Protein AF-A0A959XVG8-F1 (afdb_monomer)

pLDDT: mean 90.57, std 12.43, range [44.44, 98.5]

Sequence (45 aa):
MLGGELPRGKRKLVDAWIELHQDELMANWQLAISGQRVFSIEPLK

Secondary structure (DSSP, 8-state):
----PPPHHHHHHHHHHHHHTHHHHHHHHHHHHTTPPP-PPPPP-

Radius of gyration: 12.88 Å; Cα contacts (8 Å, |Δi|>4): 15; chains: 1; bounding box: 22×23×31 Å

Solvent-accessible surface area (backbone atoms only — not comparable to full-atom values): 2984 Å² total; per-residue (Å²): 134,94,85,79,83,70,56,75,80,56,41,58,55,52,52,54,50,46,65,77,40,43,68,59,53,51,52,34,48,55,27,49,78,70,74,40,87,63,78,93,73,90,75,90,132

Foldseek 3Di:
DDDDDDDPVVVVLVVVLCVVCVVLVVVQVVCVVVVHDRDDDDDRD

Mean predicted aligned error: 4.74 Å

Structure (mmCIF, N/CA/C/O backbone):
data_AF-A0A959XVG8-F1
#
_entry.id   AF-A0A959XVG8-F1
#
loop_
_atom_site.group_PDB
_atom_site.id
_atom_site.type_symbol
_atom_site.label_atom_id
_atom_site.label_alt_id
_atom_site.label_comp_id
_atom_site.label_asym_id
_atom_site.label_entity_id
_atom_site.label_seq_id
_atom_site.pdbx_PDB_ins_code
_atom_site.Cartn_x
_atom_site.Cartn_y
_atom_site.Cartn_z
_atom_site.occupancy
_atom_site.B_iso_or_equiv
_atom_site.auth_seq_id
_atom_site.auth_comp_id
_atom_site.auth_asym_id
_atom_site.auth_atom_id
_atom_site.pdbx_PDB_model_num
ATOM 1 N N . MET A 1 1 ? -15.640 -14.258 -13.547 1.00 44.44 1 MET A N 1
ATOM 2 C CA . MET A 1 1 ? -14.171 -14.229 -13.384 1.00 44.44 1 MET A CA 1
ATOM 3 C C . MET A 1 1 ? -13.699 -12.899 -13.954 1.00 44.44 1 MET A C 1
ATOM 5 O O . MET A 1 1 ? -13.905 -12.672 -15.137 1.00 44.44 1 MET A O 1
ATOM 9 N N . LEU A 1 2 ? -13.219 -11.970 -13.124 1.00 51.25 2 LEU A N 1
ATOM 10 C CA . LEU A 1 2 ? -12.756 -10.657 -13.593 1.00 51.25 2 LEU A CA 1
ATOM 11 C C . LEU A 1 2 ? -11.276 -10.791 -13.979 1.00 51.25 2 LEU A C 1
ATOM 13 O O . LEU A 1 2 ? -10.405 -10.682 -13.125 1.00 51.25 2 LEU A O 1
ATOM 17 N N . GLY A 1 3 ? -11.004 -11.139 -15.237 1.00 61.97 3 GLY A N 1
ATOM 18 C CA . GLY A 1 3 ? -9.647 -11.310 -15.760 1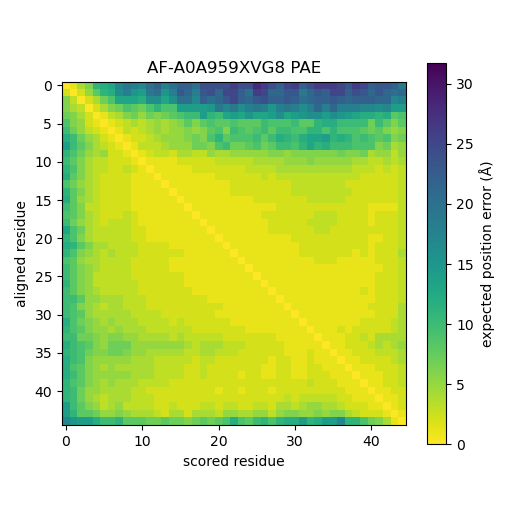.00 61.97 3 GLY A CA 1
ATOM 19 C C . GLY A 1 3 ? -9.243 -10.122 -16.623 1.00 61.97 3 GLY A C 1
ATOM 20 O O . GLY A 1 3 ? -9.685 -10.020 -17.763 1.00 61.97 3 GLY A O 1
ATOM 21 N N . GLY A 1 4 ? -8.413 -9.234 -16.079 1.00 73.56 4 GLY A N 1
ATOM 22 C CA . GLY A 1 4 ? -7.726 -8.187 -16.832 1.00 73.56 4 GLY A CA 1
ATOM 23 C C . GLY A 1 4 ? -6.222 -8.317 -16.620 1.00 73.56 4 GLY A C 1
ATOM 24 O O . GLY A 1 4 ? -5.761 -8.371 -15.482 1.00 73.56 4 GLY A O 1
ATOM 25 N N . GLU A 1 5 ? -5.450 -8.387 -17.702 1.00 77.75 5 GLU A N 1
ATOM 26 C CA . GLU A 1 5 ? -3.992 -8.412 -17.615 1.00 77.75 5 GLU A CA 1
ATOM 27 C C . GLU A 1 5 ? -3.428 -6.993 -17.686 1.00 77.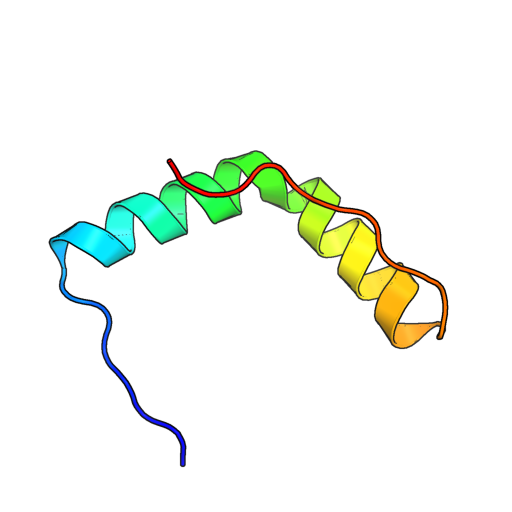75 5 GLU A C 1
ATOM 29 O O . GLU A 1 5 ? -3.699 -6.238 -18.621 1.00 77.75 5 GLU A O 1
ATOM 34 N N . LEU A 1 6 ? -2.598 -6.628 -16.706 1.00 81.62 6 LEU A N 1
ATOM 35 C CA . LEU A 1 6 ? -1.828 -5.393 -16.785 1.00 81.62 6 LEU A CA 1
ATOM 36 C C . LEU A 1 6 ? -0.763 -5.516 -17.887 1.00 81.62 6 LEU A C 1
ATOM 38 O O . LEU A 1 6 ? 0.015 -6.482 -17.865 1.00 81.62 6 LEU A O 1
ATOM 42 N N . PRO A 1 7 ? -0.655 -4.525 -18.797 1.00 86.06 7 PRO A N 1
ATOM 43 C CA . PRO A 1 7 ? 0.447 -4.450 -19.746 1.00 86.06 7 PRO A CA 1
ATOM 44 C C . PRO A 1 7 ? 1.787 -4.548 -19.013 1.00 86.06 7 PRO A C 1
ATOM 46 O O . PRO A 1 7 ? 1.964 -3.935 -17.958 1.00 86.06 7 PRO A O 1
ATOM 49 N N . ARG A 1 8 ? 2.752 -5.285 -19.578 1.00 77.81 8 ARG A N 1
ATOM 50 C CA . ARG A 1 8 ? 4.039 -5.598 -18.920 1.00 77.81 8 ARG A CA 1
ATOM 51 C C . ARG A 1 8 ? 4.756 -4.374 -18.334 1.00 77.81 8 ARG A C 1
ATOM 53 O O . ARG A 1 8 ? 5.340 -4.481 -17.262 1.00 77.81 8 ARG A O 1
ATOM 60 N N . GLY A 1 9 ? 4.683 -3.221 -19.003 1.00 78.31 9 GLY A N 1
ATOM 61 C CA . GLY A 1 9 ? 5.285 -1.972 -18.519 1.00 78.31 9 GLY A CA 1
ATOM 62 C C . GLY A 1 9 ? 4.622 -1.403 -17.259 1.00 78.31 9 GLY A C 1
ATOM 63 O O . GLY A 1 9 ? 5.311 -0.864 -16.403 1.00 78.31 9 GLY A O 1
ATOM 64 N N . LYS A 1 10 ? 3.304 -1.575 -17.104 1.00 86.00 10 LYS A N 1
ATOM 65 C CA . LYS A 1 10 ? 2.554 -1.096 -15.932 1.00 86.00 10 LYS A CA 1
ATOM 66 C C . LYS A 1 10 ? 2.680 -2.037 -14.737 1.00 86.00 10 LYS A C 1
ATOM 68 O O . LYS A 1 10 ? 2.643 -1.573 -13.606 1.00 86.00 10 LYS A O 1
ATOM 73 N N . ARG A 1 11 ? 2.874 -3.338 -14.982 1.00 90.56 11 ARG A N 1
ATOM 74 C CA . ARG A 1 11 ? 3.032 -4.344 -13.920 1.00 90.56 11 ARG A CA 1
ATOM 75 C C . ARG A 1 11 ? 4.202 -4.018 -12.991 1.00 90.56 11 ARG A C 1
ATOM 77 O O . ARG A 1 11 ? 3.996 -3.940 -11.794 1.00 90.56 11 ARG A O 1
ATOM 84 N N . LYS A 1 12 ? 5.376 -3.698 -13.545 1.00 90.12 12 LYS A N 1
ATOM 85 C CA . LYS A 1 12 ? 6.559 -3.345 -12.741 1.00 90.12 12 LYS A CA 1
ATOM 86 C C . LYS A 1 12 ? 6.350 -2.115 -11.852 1.00 90.12 12 LYS A C 1
ATOM 88 O O . LYS A 1 12 ? 6.878 -2.078 -10.750 1.00 90.12 12 LYS A O 1
ATOM 93 N N . LEU A 1 13 ? 5.602 -1.117 -12.332 1.00 92.44 13 LEU A N 1
ATOM 94 C CA . LEU A 1 13 ? 5.282 0.077 -11.542 1.00 92.44 13 LEU A CA 1
ATOM 95 C C . LEU A 1 13 ? 4.370 -0.277 -10.367 1.00 92.44 13 LEU A C 1
ATOM 97 O O . LEU A 1 13 ? 4.620 0.152 -9.248 1.00 92.44 13 LEU A O 1
ATOM 101 N N . VAL A 1 14 ? 3.349 -1.099 -10.619 1.00 93.50 14 VAL A N 1
ATOM 102 C CA . VAL A 1 14 ? 2.446 -1.591 -9.573 1.00 93.50 14 VAL A CA 1
ATOM 103 C C . VAL A 1 14 ? 3.198 -2.445 -8.556 1.00 93.50 14 VAL A C 1
ATOM 105 O O . VAL A 1 14 ? 3.034 -2.219 -7.364 1.00 93.50 14 VAL A O 1
ATOM 108 N N . ASP A 1 15 ? 4.055 -3.362 -9.008 1.00 93.69 15 ASP A N 1
ATOM 109 C CA . ASP A 1 15 ? 4.845 -4.224 -8.124 1.00 93.69 15 ASP A CA 1
ATOM 110 C C . ASP A 1 15 ? 5.746 -3.385 -7.199 1.00 93.69 15 ASP A C 1
ATOM 112 O O . ASP A 1 15 ? 5.712 -3.564 -5.984 1.00 93.69 15 ASP A O 1
ATOM 116 N N . ALA A 1 16 ? 6.473 -2.406 -7.752 1.00 94.81 16 ALA A N 1
ATOM 117 C CA . ALA A 1 16 ? 7.333 -1.515 -6.969 1.00 94.81 16 ALA A CA 1
ATOM 118 C C . ALA A 1 16 ? 6.543 -0.655 -5.968 1.00 94.81 16 ALA A C 1
ATOM 120 O O . ALA A 1 16 ? 7.003 -0.398 -4.858 1.00 94.81 16 ALA A O 1
ATOM 121 N N . TRP A 1 17 ? 5.343 -0.210 -6.342 1.00 95.62 17 TRP A N 1
ATOM 122 C CA . TRP A 1 17 ? 4.481 0.549 -5.441 1.00 95.62 17 TRP A CA 1
ATOM 123 C C . TRP A 1 17 ? 3.919 -0.304 -4.307 1.00 95.62 17 TRP A C 1
ATOM 125 O O . TRP A 1 17 ? 3.872 0.168 -3.174 1.00 95.62 17 TRP A O 1
ATOM 135 N N . ILE A 1 18 ? 3.538 -1.554 -4.589 1.00 96.25 18 ILE A N 1
ATOM 136 C CA . ILE A 1 18 ? 3.109 -2.511 -3.561 1.00 96.25 18 ILE A CA 1
ATOM 137 C C . ILE A 1 18 ? 4.251 -2.773 -2.581 1.00 96.25 18 ILE A C 1
ATOM 139 O O . ILE A 1 18 ? 4.014 -2.786 -1.378 1.00 96.25 18 ILE A O 1
ATOM 143 N N . GLU A 1 19 ? 5.471 -2.964 -3.084 1.00 97.00 19 GLU A N 1
ATOM 144 C CA . GLU A 1 19 ? 6.649 -3.209 -2.250 1.00 97.00 19 GLU A CA 1
ATOM 145 C C . GLU A 1 19 ? 6.955 -2.014 -1.336 1.00 97.00 19 GLU A C 1
ATOM 147 O O . GLU A 1 19 ? 7.172 -2.198 -0.141 1.00 97.00 19 GLU A O 1
ATOM 152 N N . LEU A 1 20 ? 6.880 -0.786 -1.860 1.00 97.19 20 LEU A N 1
ATOM 153 C CA . LEU A 1 20 ? 7.114 0.430 -1.076 1.00 97.19 20 LEU A CA 1
ATOM 154 C C . LEU A 1 20 ? 6.063 0.656 0.029 1.00 97.19 20 LEU A C 1
ATOM 156 O O . LEU A 1 20 ? 6.408 1.180 1.083 1.00 97.19 20 LEU A O 1
ATOM 160 N N . HIS A 1 21 ? 4.808 0.258 -0.199 1.00 97.88 21 HIS A N 1
ATOM 161 C CA . HIS A 1 21 ? 3.683 0.527 0.711 1.00 97.88 21 HIS A CA 1
ATOM 162 C C . HIS A 1 21 ? 3.137 -0.746 1.379 1.00 97.88 21 HIS A C 1
ATOM 164 O O . HIS A 1 21 ? 1.983 -0.779 1.815 1.00 97.88 21 HIS A O 1
ATOM 170 N N . GLN A 1 22 ? 3.932 -1.821 1.447 1.00 98.06 22 GLN A N 1
ATOM 171 C CA . GLN A 1 22 ? 3.479 -3.126 1.938 1.00 98.06 22 GLN A CA 1
ATOM 172 C C . GLN A 1 22 ? 2.891 -3.038 3.352 1.00 98.06 22 GLN A C 1
ATOM 174 O O . GLN A 1 22 ? 1.803 -3.562 3.607 1.00 98.06 22 GLN A O 1
ATOM 179 N N . ASP A 1 23 ? 3.582 -2.352 4.260 1.00 98.19 23 ASP A N 1
ATOM 180 C CA . ASP A 1 23 ? 3.158 -2.228 5.656 1.00 98.19 23 ASP A CA 1
ATOM 181 C C . ASP A 1 23 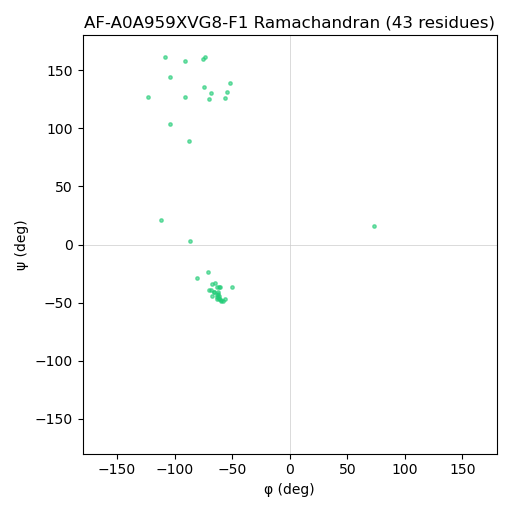? 1.849 -1.438 5.786 1.00 98.19 23 ASP A C 1
ATOM 183 O O . ASP A 1 23 ? 0.945 -1.834 6.526 1.00 98.19 23 ASP A O 1
ATOM 187 N N . GLU A 1 24 ? 1.698 -0.362 5.013 1.00 98.38 24 GLU A N 1
ATOM 188 C CA . GLU A 1 24 ? 0.479 0.450 4.982 1.00 98.38 24 GLU A CA 1
ATOM 189 C C . GLU A 1 24 ? -0.708 -0.328 4.410 1.00 98.38 24 GLU A C 1
ATOM 191 O O . GLU A 1 24 ? -1.816 -0.263 4.948 1.00 98.38 24 GLU A O 1
ATOM 196 N N . LEU A 1 25 ? -0.480 -1.115 3.354 1.00 98.25 25 LEU A N 1
ATOM 197 C CA . LEU A 1 25 ? -1.488 -2.001 2.772 1.00 98.25 25 LEU A CA 1
ATOM 198 C C . LEU A 1 25 ? -1.944 -3.057 3.782 1.00 98.25 25 LEU A C 1
ATOM 200 O O . LEU A 1 25 ? -3.145 -3.299 3.914 1.00 98.25 25 LEU A O 1
ATOM 204 N N . MET A 1 26 ? -1.013 -3.653 4.529 1.00 98.31 26 MET A N 1
ATOM 205 C CA . MET A 1 26 ? -1.340 -4.640 5.558 1.00 98.31 26 MET A CA 1
ATOM 206 C C . MET A 1 26 ? -2.072 -4.020 6.750 1.00 98.31 26 MET A C 1
ATOM 208 O O . MET A 1 26 ? -3.035 -4.611 7.244 1.00 98.31 26 MET A O 1
ATOM 212 N N . ALA A 1 27 ? -1.687 -2.819 7.186 1.00 98.25 27 ALA A N 1
ATOM 213 C CA . ALA A 1 27 ? -2.413 -2.085 8.218 1.00 98.25 27 ALA A CA 1
ATOM 214 C C . ALA A 1 27 ? -3.848 -1.768 7.766 1.00 98.25 27 ALA A C 1
ATOM 216 O O . ALA A 1 27 ? -4.807 -2.061 8.484 1.00 98.25 27 ALA A O 1
ATOM 217 N N . ASN A 1 28 ? -4.015 -1.261 6.541 1.00 98.44 28 ASN A N 1
ATOM 218 C CA . ASN A 1 28 ? -5.330 -1.012 5.954 1.00 98.44 28 ASN A CA 1
ATOM 219 C C . ASN A 1 28 ? -6.158 -2.292 5.798 1.00 98.44 28 ASN A C 1
ATOM 221 O O . ASN A 1 28 ? -7.365 -2.252 6.029 1.00 98.44 28 ASN A O 1
ATOM 225 N N . TRP A 1 29 ? -5.542 -3.432 5.470 1.00 98.06 29 TRP A N 1
ATOM 226 C CA . TRP A 1 29 ? -6.235 -4.722 5.438 1.00 98.06 29 TRP A CA 1
ATOM 227 C C . TRP A 1 29 ? -6.831 -5.073 6.806 1.00 98.06 29 TRP A C 1
ATOM 229 O O . TRP A 1 29 ? -8.016 -5.391 6.891 1.00 98.06 29 TRP A O 1
ATOM 239 N N . GLN A 1 30 ? -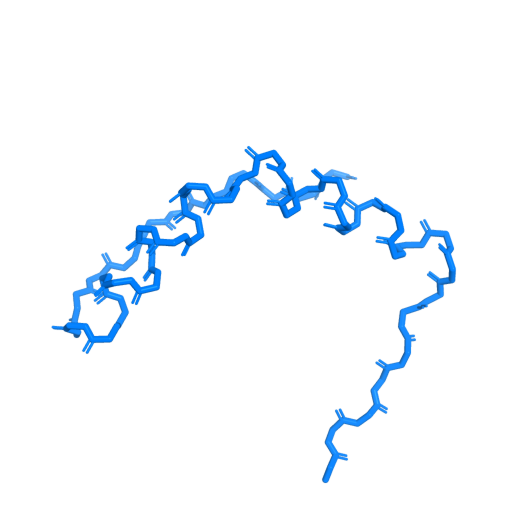6.048 -4.954 7.884 1.00 98.50 30 GLN A N 1
ATOM 240 C CA . GLN A 1 30 ? -6.523 -5.229 9.247 1.00 98.50 30 GLN A CA 1
ATOM 241 C C . GLN A 1 30 ? -7.655 -4.277 9.675 1.00 98.50 30 GLN A C 1
ATOM 243 O O . GLN A 1 30 ? -8.648 -4.708 10.270 1.00 98.50 30 GLN A O 1
ATOM 248 N N . LEU A 1 31 ? -7.553 -2.989 9.332 1.00 98.44 31 LEU A N 1
ATOM 249 C CA . LEU A 1 31 ? -8.619 -2.012 9.576 1.00 98.44 31 LEU A CA 1
ATOM 250 C C . LEU A 1 31 ? -9.893 -2.372 8.802 1.00 98.44 31 LEU A C 1
ATOM 252 O O . LEU A 1 31 ? -10.976 -2.423 9.381 1.00 98.44 31 LEU A O 1
ATOM 256 N N . ALA A 1 32 ? -9.768 -2.701 7.516 1.00 98.12 32 ALA A N 1
ATOM 257 C CA . ALA A 1 32 ? -10.904 -3.044 6.672 1.00 98.12 32 ALA A CA 1
ATOM 258 C C . ALA A 1 32 ? -11.659 -4.281 7.185 1.00 98.12 32 ALA A C 1
ATOM 260 O O . ALA A 1 32 ? -12.885 -4.242 7.300 1.00 98.12 32 ALA A O 1
ATOM 261 N N . ILE A 1 33 ? -10.951 -5.359 7.547 1.00 98.19 33 ILE A N 1
ATOM 262 C CA . ILE A 1 33 ? -11.602 -6.585 8.046 1.00 98.19 33 ILE A CA 1
ATOM 263 C C . ILE A 1 33 ? -12.210 -6.415 9.443 1.00 98.19 33 ILE A C 1
ATOM 265 O O . ILE A 1 33 ? -13.135 -7.140 9.798 1.00 98.19 33 ILE A O 1
ATOM 269 N N . SER A 1 34 ? -11.723 -5.452 10.231 1.00 98.00 34 SER A N 1
ATOM 270 C CA . SER A 1 34 ? -12.294 -5.103 11.537 1.00 98.00 34 SER A CA 1
ATOM 271 C C . SER A 1 34 ? -13.441 -4.085 11.447 1.00 98.00 34 SER A C 1
ATOM 273 O O . SER A 1 34 ? -13.981 -3.678 12.475 1.00 98.00 34 SER A O 1
ATOM 275 N N . GLY A 1 35 ? -13.840 -3.682 10.232 1.00 97.81 35 GLY A N 1
ATOM 276 C CA . GLY A 1 35 ? -14.903 -2.699 9.997 1.00 97.81 35 GLY A CA 1
ATOM 277 C C . GLY A 1 35 ? -14.498 -1.261 10.329 1.00 97.81 35 GLY A C 1
ATOM 278 O O . GLY A 1 35 ? -15.359 -0.394 10.483 1.00 97.81 35 GLY A O 1
ATOM 279 N N . GLN A 1 36 ? -13.199 -1.000 10.459 1.00 98.25 36 GLN A N 1
ATOM 280 C CA . GLN A 1 36 ? -12.652 0.318 10.748 1.00 98.25 36 GLN A CA 1
ATOM 281 C C . GLN A 1 36 ? -12.339 1.089 9.462 1.00 98.25 36 GLN A C 1
ATOM 283 O O . GLN A 1 36 ? -12.156 0.529 8.379 1.00 98.25 36 GLN A O 1
ATOM 288 N N . ARG A 1 37 ? -12.280 2.419 9.581 1.00 97.56 37 ARG A N 1
ATOM 289 C CA . ARG A 1 37 ? -11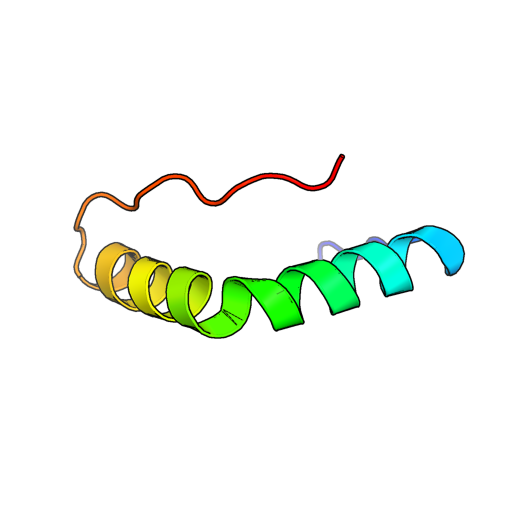.935 3.300 8.463 1.00 97.56 37 ARG A CA 1
ATOM 290 C C . ARG A 1 37 ? -10.452 3.132 8.107 1.00 97.56 37 ARG A C 1
ATOM 292 O O . ARG A 1 37 ? -9.591 3.347 8.952 1.00 97.56 37 ARG A O 1
ATOM 299 N N . VAL A 1 38 ? -10.187 2.822 6.841 1.00 98.19 38 VAL A N 1
ATOM 300 C CA . VAL A 1 38 ? -8.844 2.826 6.238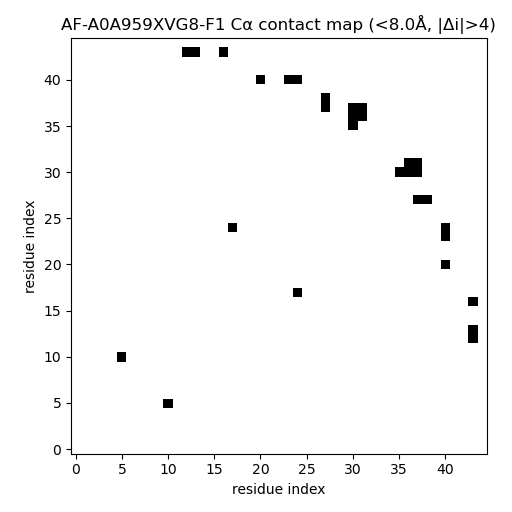 1.00 98.19 38 VAL A CA 1
ATOM 301 C C . VAL A 1 38 ? -8.329 4.248 6.005 1.00 98.19 38 VAL A C 1
ATOM 303 O O . VAL A 1 38 ? -9.113 5.200 5.941 1.00 98.19 38 VAL A O 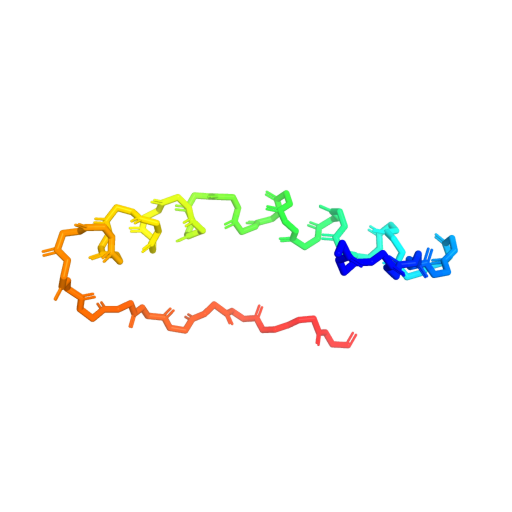1
ATOM 306 N N . PHE A 1 39 ? -7.019 4.395 5.837 1.00 97.88 39 PHE A N 1
ATOM 307 C CA . PHE A 1 39 ? -6.373 5.660 5.486 1.00 97.88 39 PHE A CA 1
ATOM 308 C C . PHE A 1 39 ? -5.847 5.653 4.044 1.00 97.88 39 PHE A C 1
ATOM 310 O O . PHE A 1 39 ? -5.692 4.602 3.420 1.00 97.88 39 PHE A O 1
ATOM 317 N N . SER A 1 40 ? -5.593 6.843 3.500 1.00 96.94 40 SER A N 1
ATOM 318 C CA . SER A 1 40 ? -5.046 7.003 2.151 1.00 96.94 40 SER A CA 1
ATOM 319 C C . SER A 1 40 ? -3.562 6.651 2.113 1.00 96.94 40 SER A C 1
ATOM 321 O O . SER A 1 40 ? -2.805 7.113 2.960 1.00 96.94 40 SER A O 1
ATOM 323 N N . ILE A 1 41 ? -3.163 5.904 1.088 1.00 97.12 41 ILE A N 1
ATOM 324 C CA . ILE A 1 41 ? -1.767 5.610 0.741 1.00 97.12 41 ILE A CA 1
ATOM 325 C C . ILE A 1 41 ? -1.399 6.486 -0.468 1.00 97.12 41 ILE A C 1
ATOM 327 O O . ILE A 1 41 ? -2.270 6.742 -1.309 1.00 97.12 41 ILE A O 1
ATOM 331 N N . GLU A 1 42 ? -0.159 6.981 -0.559 1.00 96.12 42 GLU A N 1
ATOM 3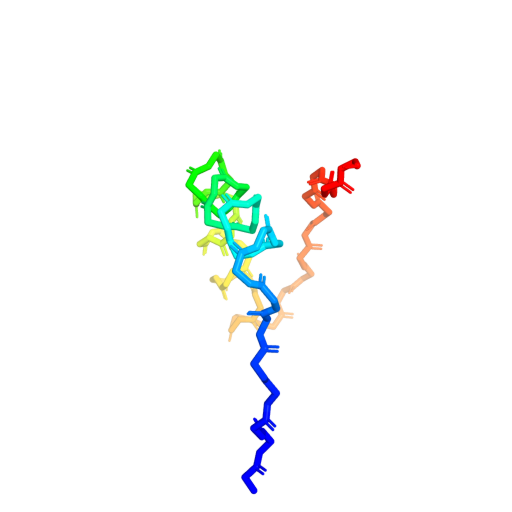32 C CA . GLU A 1 42 ? 0.274 7.804 -1.701 1.00 96.12 42 GLU A CA 1
ATOM 333 C C . GLU A 1 42 ? 0.056 7.030 -3.014 1.00 96.12 42 GLU A C 1
ATOM 335 O O . GLU A 1 42 ? 0.512 5.896 -3.128 1.00 96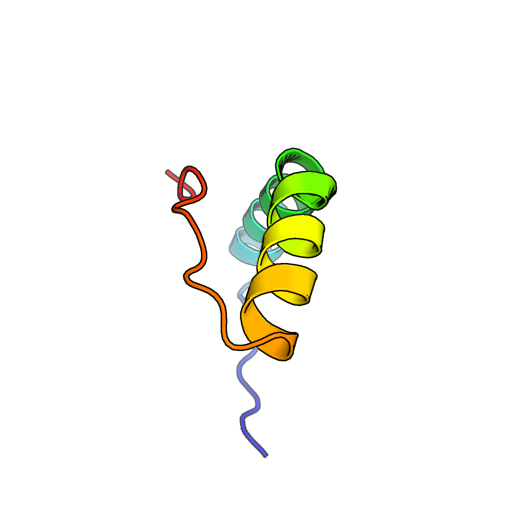.12 42 GLU A O 1
ATOM 340 N N . PRO A 1 43 ? -0.655 7.578 -4.015 1.00 94.06 43 PRO A N 1
ATOM 341 C CA . PRO A 1 43 ? -0.918 6.855 -5.254 1.00 94.06 43 PRO A CA 1
ATOM 342 C C . PRO A 1 43 ? 0.317 6.801 -6.166 1.00 94.06 43 PRO A C 1
ATOM 344 O O . PRO A 1 43 ? 1.212 7.643 -6.098 1.00 94.06 43 PRO A O 1
ATOM 347 N N . LEU A 1 44 ? 0.317 5.842 -7.096 1.00 89.12 44 LEU A N 1
ATOM 348 C CA . LEU A 1 44 ? 1.218 5.840 -8.254 1.00 89.12 44 LEU A CA 1
ATOM 349 C C . LEU A 1 44 ? 1.100 7.161 -9.044 1.00 89.12 44 LEU A C 1
ATOM 351 O O . LEU A 1 44 ? -0.017 7.576 -9.362 1.00 89.12 44 LEU A O 1
ATOM 355 N N . LYS A 1 45 ? 2.239 7.787 -9.373 1.00 77.69 45 LYS A N 1
ATOM 356 C CA . LYS A 1 45 ? 2.335 8.984 -10.236 1.00 77.69 45 LYS A CA 1
ATOM 357 C C . LYS A 1 45 ? 2.514 8.620 -11.707 1.00 77.69 45 LYS A C 1
ATOM 359 O O . LYS A 1 45 ? 3.160 7.584 -11.986 1.00 77.69 45 LYS A O 1
#